Protein AF-A0A7X5TJE7-F1 (afdb_monomer_lite)

InterPro domains:
  IPR002513 Tn3 transposase DDE domain [PF01526] (1-49)

Organism: NCBI:txid471575

Foldseek 3Di:
DVVVVQVVQVVVVVVVVVVCVVVVQDDDVVCVVVSRCPPPVPDDPDDDDDDDPPDDADVPGDDDDDDDDNVVRVVVD

Sequence (77 aa):
LTAAITLWNTVYIERAIESLKRKGVQINEQLLSHLSPLGWEHINLSGDYIWRNNLKLGAGKYRPLRSVDINLYKKQA

Structure (mmCIF, N/CA/C/O backbone):
data_AF-A0A7X5TJE7-F1
#
_entry.id   AF-A0A7X5TJE7-F1
#
loop_
_atom_site.group_PDB
_atom_site.id
_atom_site.type_symbol
_atom_site.label_atom_id
_atom_site.label_alt_id
_atom_site.label_comp_id
_atom_site.label_asym_id
_atom_site.label_entity_id
_atom_site.label_seq_id
_atom_site.pdbx_PDB_ins_code
_atom_site.Cartn_x
_atom_site.Cartn_y
_atom_site.Cartn_z
_atom_site.occupancy
_atom_site.B_iso_or_equiv
_atom_site.auth_seq_id
_atom_site.auth_comp_id
_atom_site.auth_asym_id
_atom_site.auth_atom_id
_atom_site.pdbx_PDB_model_num
ATOM 1 N N . LEU A 1 1 ? 17.165 1.823 -5.987 1.00 71.19 1 LEU A N 1
ATOM 2 C CA . LEU A 1 1 ? 16.223 0.692 -5.817 1.00 71.19 1 LEU A CA 1
ATOM 3 C C . LEU A 1 1 ? 15.369 0.863 -4.562 1.00 71.19 1 LEU A C 1
ATOM 5 O O . LEU A 1 1 ? 14.170 1.056 -4.704 1.00 71.19 1 LEU A O 1
ATOM 9 N N . THR A 1 2 ? 15.972 0.913 -3.372 1.00 72.88 2 THR A N 1
ATOM 10 C CA . THR A 1 2 ? 15.267 1.082 -2.086 1.00 72.88 2 THR A CA 1
ATOM 11 C C . TH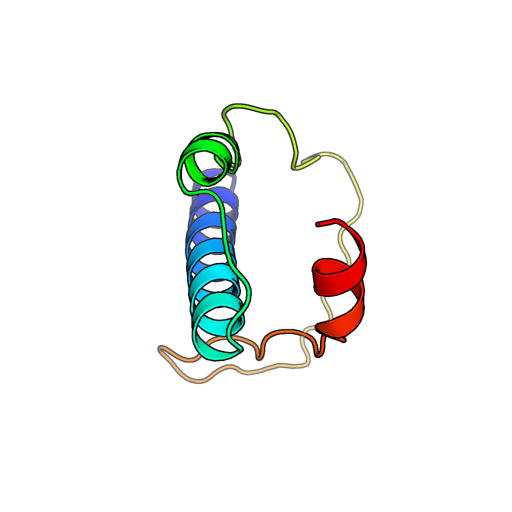R A 1 2 ? 14.325 2.286 -2.065 1.00 72.88 2 THR A C 1
ATOM 13 O O . THR A 1 2 ? 13.146 2.108 -1.815 1.00 72.88 2 THR A O 1
ATOM 16 N N . ALA A 1 3 ? 14.784 3.481 -2.460 1.00 77.62 3 ALA A N 1
ATOM 17 C CA . ALA A 1 3 ? 13.933 4.680 -2.495 1.00 77.62 3 ALA A CA 1
ATOM 18 C C . ALA A 1 3 ? 12.698 4.537 -3.406 1.00 77.62 3 ALA A C 1
ATOM 20 O O . ALA A 1 3 ? 11.615 5.002 -3.062 1.00 77.62 3 ALA A O 1
ATOM 21 N N . ALA A 1 4 ? 12.840 3.856 -4.548 1.00 79.56 4 ALA A N 1
ATOM 22 C CA . ALA A 1 4 ? 11.716 3.593 -5.441 1.00 79.56 4 ALA A CA 1
ATOM 23 C C . ALA A 1 4 ? 10.732 2.596 -4.807 1.00 79.56 4 ALA A C 1
ATOM 25 O O . ALA A 1 4 ? 9.532 2.838 -4.822 1.00 79.56 4 ALA A O 1
ATOM 26 N N . ILE A 1 5 ? 11.223 1.517 -4.191 1.00 79.75 5 ILE A N 1
ATOM 27 C CA . ILE A 1 5 ? 10.379 0.547 -3.475 1.00 79.75 5 ILE A CA 1
ATOM 28 C C . ILE A 1 5 ? 9.629 1.236 -2.330 1.00 79.75 5 ILE A C 1
ATOM 30 O O . ILE A 1 5 ? 8.413 1.084 -2.226 1.00 79.75 5 ILE A O 1
ATOM 34 N N . THR A 1 6 ? 10.324 2.030 -1.516 1.00 80.38 6 THR A N 1
ATOM 35 C CA . THR A 1 6 ? 9.742 2.816 -0.422 1.00 80.38 6 THR A CA 1
ATOM 36 C C . THR A 1 6 ? 8.633 3.726 -0.940 1.00 80.38 6 THR A C 1
ATOM 38 O O . THR A 1 6 ? 7.510 3.644 -0.452 1.00 80.38 6 THR A O 1
ATOM 41 N N . LEU A 1 7 ? 8.908 4.531 -1.972 1.00 83.50 7 LEU A N 1
ATOM 42 C CA . LEU A 1 7 ? 7.933 5.464 -2.539 1.00 83.50 7 LEU A CA 1
ATOM 43 C C . LEU A 1 7 ? 6.679 4.743 -3.047 1.00 83.50 7 LEU A C 1
ATOM 45 O O . LEU A 1 7 ? 5.560 5.143 -2.732 1.00 83.50 7 LEU A O 1
ATOM 49 N N . TRP A 1 8 ? 6.858 3.668 -3.817 1.00 82.62 8 TRP A N 1
ATOM 50 C CA . TRP A 1 8 ? 5.731 2.906 -4.350 1.00 82.62 8 TRP A CA 1
ATOM 51 C C . TRP A 1 8 ? 4.909 2.248 -3.234 1.00 82.62 8 TRP A C 1
ATOM 53 O O . TRP A 1 8 ? 3.684 2.252 -3.320 1.00 82.62 8 TRP A O 1
ATOM 63 N N . ASN A 1 9 ? 5.531 1.740 -2.166 1.00 83.50 9 ASN A N 1
ATOM 64 C CA . ASN A 1 9 ? 4.790 1.195 -1.024 1.00 83.50 9 ASN A CA 1
ATOM 65 C C . ASN A 1 9 ? 3.985 2.276 -0.303 1.00 83.50 9 ASN A C 1
ATOM 67 O O . ASN A 1 9 ? 2.789 2.083 -0.094 1.00 83.50 9 ASN A O 1
ATOM 71 N N . THR A 1 10 ? 4.592 3.428 -0.008 1.00 85.50 10 THR A N 1
ATOM 72 C CA . THR A 1 10 ? 3.898 4.547 0.645 1.00 85.50 10 THR A CA 1
ATOM 73 C C . THR A 1 10 ? 2.661 4.974 -0.148 1.00 85.50 10 THR A C 1
ATOM 75 O O . 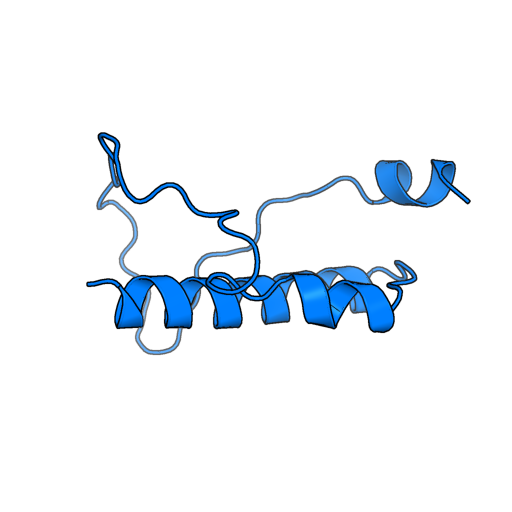THR A 1 10 ? 1.561 5.017 0.400 1.00 85.50 10 THR A O 1
ATOM 78 N N . VAL A 1 11 ? 2.808 5.180 -1.461 1.00 88.62 11 VAL A N 1
ATOM 79 C CA . VAL A 1 11 ? 1.705 5.600 -2.343 1.00 88.62 11 VAL A CA 1
ATOM 80 C C . VAL A 1 11 ? 0.577 4.562 -2.401 1.00 88.62 11 VAL A C 1
ATOM 82 O O . VAL A 1 11 ? -0.601 4.917 -2.434 1.00 88.62 11 VAL A O 1
ATOM 85 N N . TYR A 1 12 ? 0.891 3.263 -2.439 1.00 88.44 12 TYR A N 1
ATOM 86 C CA . TYR A 1 12 ? -0.153 2.232 -2.506 1.00 88.44 12 TYR A CA 1
ATOM 87 C C . TYR A 1 12 ? -0.826 1.964 -1.160 1.00 88.44 12 TYR A C 1
ATOM 89 O O . TYR A 1 12 ? -2.021 1.661 -1.153 1.00 88.44 12 TYR A O 1
ATOM 97 N N . ILE A 1 13 ? -0.101 2.095 -0.046 1.00 88.00 13 ILE A N 1
ATOM 98 C CA . ILE A 1 13 ? -0.668 2.005 1.304 1.00 88.00 13 ILE A CA 1
ATOM 99 C C . ILE A 1 13 ? -1.680 3.134 1.517 1.00 88.00 13 ILE A C 1
ATOM 101 O O . ILE A 1 13 ? -2.813 2.858 1.911 1.00 88.00 13 ILE A O 1
ATOM 105 N N . GLU A 1 14 ? -1.328 4.371 1.162 1.00 88.56 14 GLU A N 1
ATOM 106 C CA . GLU A 1 14 ? -2.237 5.523 1.228 1.00 88.56 14 GLU A CA 1
ATOM 107 C C . GLU A 1 14 ? -3.530 5.270 0.436 1.00 88.56 14 GLU A C 1
ATOM 109 O O . GLU A 1 14 ? -4.635 5.332 0.979 1.00 88.56 14 GLU A O 1
ATOM 114 N N . ARG A 1 15 ? -3.407 4.837 -0.824 1.00 90.94 15 ARG A N 1
ATOM 115 C CA . ARG A 1 15 ? -4.566 4.504 -1.672 1.00 90.94 15 ARG A CA 1
ATOM 116 C C . ARG A 1 15 ? -5.422 3.373 -1.098 1.00 90.94 15 ARG A C 1
ATOM 118 O O . ARG A 1 15 ? -6.645 3.371 -1.271 1.00 90.94 15 ARG A O 1
ATOM 125 N N . ALA A 1 16 ? -4.800 2.378 -0.466 1.00 89.62 16 ALA A N 1
ATOM 126 C CA . ALA A 1 16 ? -5.514 1.281 0.178 1.00 89.62 16 ALA A CA 1
ATOM 127 C C . ALA A 1 16 ? -6.314 1.779 1.390 1.00 89.62 16 ALA A C 1
ATOM 129 O O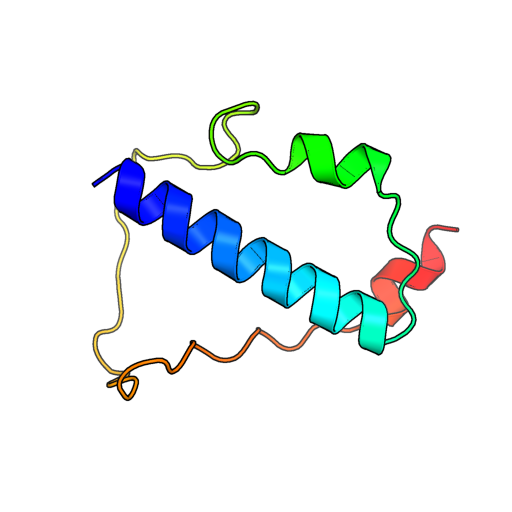 . ALA A 1 16 ? -7.496 1.446 1.503 1.00 89.62 16 ALA A O 1
ATOM 130 N N . ILE A 1 17 ? -5.714 2.629 2.226 1.00 89.31 17 ILE A N 1
ATOM 131 C CA . ILE A 1 17 ? -6.371 3.273 3.373 1.00 89.31 17 ILE A CA 1
ATOM 132 C C . ILE A 1 17 ? -7.575 4.092 2.902 1.00 89.31 17 ILE A C 1
ATOM 134 O O . ILE A 1 17 ? -8.676 3.896 3.409 1.00 89.31 17 ILE A O 1
ATOM 138 N N . GLU A 1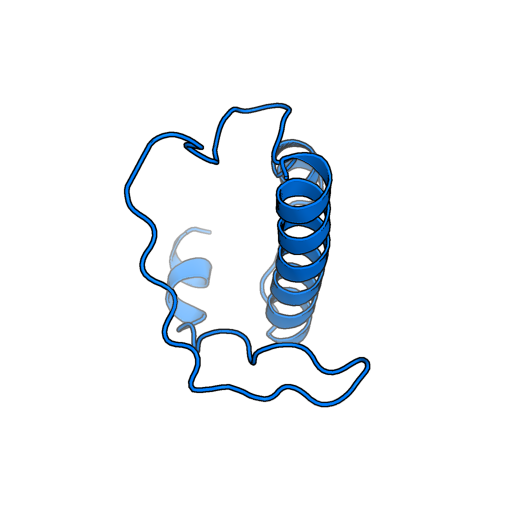 18 ? -7.416 4.947 1.890 1.00 90.00 18 GLU A N 1
ATOM 139 C CA . GLU A 1 18 ? -8.523 5.739 1.334 1.00 90.00 18 GLU A CA 1
ATOM 140 C C . GLU A 1 18 ? -9.658 4.869 0.777 1.00 90.00 18 GLU A C 1
ATOM 142 O O . GLU A 1 18 ? -10.841 5.180 0.932 1.00 90.00 18 GLU A O 1
ATOM 147 N N . SER A 1 19 ? -9.318 3.767 0.104 1.00 89.62 19 SER A N 1
ATOM 148 C CA . SER A 1 19 ? -10.299 2.801 -0.402 1.00 89.62 19 SER A CA 1
ATOM 149 C C . SER A 1 19 ? -11.087 2.147 0.736 1.00 89.62 19 SER A C 1
ATOM 151 O O . SER A 1 19 ? -12.307 2.020 0.643 1.00 89.62 19 SER A O 1
ATOM 153 N N . LEU A 1 20 ? -10.416 1.778 1.830 1.00 89.06 20 LEU A N 1
ATOM 154 C CA . LEU A 1 20 ? -11.046 1.195 3.016 1.00 89.06 20 LEU A CA 1
ATOM 155 C C . LEU A 1 20 ? -11.902 2.220 3.778 1.00 89.06 20 LEU A C 1
ATOM 157 O O . LEU A 1 20 ? -13.045 1.905 4.116 1.00 89.06 20 LEU A O 1
ATOM 161 N N . LYS A 1 21 ? -11.414 3.459 3.952 1.00 87.88 21 LYS A N 1
ATOM 162 C CA . LYS A 1 21 ? -12.181 4.574 4.539 1.00 87.88 21 LYS A CA 1
ATOM 163 C C . LYS A 1 21 ? -13.475 4.819 3.751 1.00 87.88 21 LYS A C 1
ATOM 165 O O . LYS A 1 21 ? -14.551 4.859 4.341 1.00 87.88 21 LYS A O 1
ATOM 170 N N . ARG A 1 22 ? -13.411 4.869 2.411 1.00 88.25 22 ARG A N 1
ATOM 171 C CA . ARG A 1 22 ? -14.602 5.010 1.542 1.00 88.25 22 ARG A CA 1
ATOM 172 C C . ARG A 1 22 ? -15.593 3.851 1.656 1.00 88.25 22 ARG A C 1
ATOM 174 O O . ARG A 1 22 ? -16.782 4.048 1.432 1.00 88.25 22 ARG A O 1
ATOM 181 N N . LYS A 1 23 ? -15.122 2.653 2.004 1.00 87.56 23 LYS A N 1
ATOM 182 C CA . LYS A 1 23 ? -15.966 1.475 2.259 1.00 87.56 23 LYS A CA 1
ATOM 183 C C . LYS A 1 23 ? -16.530 1.427 3.689 1.00 87.56 23 LYS A C 1
ATOM 185 O O . LYS A 1 23 ? -17.198 0.454 4.037 1.00 87.56 23 LYS A O 1
ATOM 190 N N . GLY A 1 24 ? -16.276 2.449 4.510 1.00 85.75 24 GLY A N 1
ATOM 191 C CA . GLY A 1 24 ? -16.781 2.553 5.879 1.00 85.75 24 GLY A CA 1
ATOM 192 C C . GLY A 1 24 ? -16.015 1.707 6.899 1.00 85.75 24 GLY A C 1
ATOM 193 O O . GLY A 1 24 ? -16.559 1.396 7.957 1.00 85.75 24 GLY A O 1
ATOM 194 N N . VAL A 1 25 ? -14.779 1.300 6.593 1.00 86.81 25 VAL A N 1
ATOM 195 C CA . VAL A 1 25 ? -13.904 0.641 7.572 1.00 86.81 25 VAL A CA 1
ATOM 196 C C . VAL A 1 25 ? -13.318 1.709 8.494 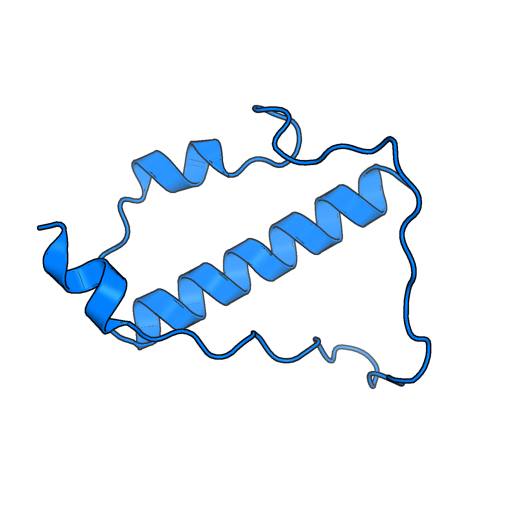1.00 86.81 25 VAL A C 1
ATOM 198 O O . VAL A 1 25 ? -12.686 2.654 8.022 1.00 86.81 25 VAL A O 1
ATOM 201 N N . GLN A 1 26 ? -13.525 1.553 9.802 1.00 84.31 26 GLN A N 1
ATOM 202 C CA . GLN A 1 26 ? -12.887 2.394 10.813 1.00 84.31 26 GLN A CA 1
ATOM 203 C C . GLN A 1 26 ? -11.410 2.010 10.910 1.00 84.31 26 GLN A C 1
ATOM 205 O O . GLN A 1 26 ? -11.080 0.849 11.143 1.00 84.31 26 GLN A O 1
ATOM 210 N N . ILE A 1 27 ? -10.521 2.975 10.695 1.00 84.44 27 ILE A N 1
ATOM 211 C CA . ILE A 1 27 ? -9.072 2.761 10.726 1.00 84.44 27 ILE A CA 1
ATOM 212 C C . ILE A 1 27 ? -8.506 3.585 11.873 1.00 84.44 27 ILE A C 1
ATOM 214 O O . ILE A 1 27 ? -8.708 4.796 11.915 1.00 84.44 27 ILE A O 1
ATOM 218 N N . ASN A 1 28 ? -7.778 2.936 12.782 1.00 84.44 28 ASN A N 1
ATOM 219 C CA . ASN A 1 28 ? -7.064 3.634 13.844 1.00 84.44 28 ASN A CA 1
ATOM 220 C C . ASN A 1 28 ? -5.856 4.378 13.253 1.00 84.44 28 ASN A C 1
ATOM 222 O O . ASN A 1 28 ? -4.905 3.757 12.776 1.00 84.44 28 ASN A O 1
ATOM 226 N N . GLU A 1 29 ? -5.883 5.707 13.311 1.00 81.44 29 GLU A N 1
ATOM 227 C CA . GLU A 1 29 ? -4.822 6.557 12.765 1.00 81.44 29 GLU A CA 1
ATOM 228 C C . GLU A 1 29 ? -3.483 6.389 13.493 1.00 81.44 29 GLU A C 1
ATOM 230 O O . GLU A 1 29 ? -2.430 6.541 12.876 1.00 81.44 29 GLU A O 1
ATOM 235 N N . GLN A 1 30 ? -3.491 5.964 14.761 1.00 80.44 30 GLN A N 1
ATOM 236 C CA . GLN A 1 30 ? -2.263 5.671 15.508 1.00 80.44 30 GLN A CA 1
ATOM 237 C C . GLN A 1 30 ? -1.490 4.500 14.883 1.00 80.44 30 GLN A C 1
ATOM 239 O O . GLN A 1 30 ? -0.261 4.527 14.841 1.00 80.44 30 GLN A O 1
ATOM 244 N N . LEU A 1 31 ? -2.196 3.510 14.321 1.00 78.44 31 LEU A N 1
ATOM 245 C CA . LEU A 1 31 ? -1.574 2.365 13.646 1.00 78.44 31 LEU A CA 1
ATOM 246 C C . LEU A 1 31 ? -0.973 2.744 12.289 1.00 78.44 31 LEU A C 1
ATOM 248 O O . LEU A 1 31 ? -0.076 2.054 11.810 1.00 78.44 31 LEU A O 1
ATOM 252 N N . LEU A 1 32 ? -1.414 3.850 11.678 1.00 79.81 32 LEU A N 1
ATOM 253 C CA . LEU A 1 32 ? -0.865 4.306 10.400 1.00 79.81 32 LEU A CA 1
ATOM 254 C C . LEU A 1 32 ? 0.600 4.729 10.528 1.00 79.81 32 LEU A C 1
ATOM 256 O O . LEU A 1 32 ? 1.371 4.542 9.589 1.00 79.81 32 LEU A O 1
ATOM 260 N N . SER A 1 33 ? 1.008 5.222 11.703 1.00 76.06 33 SER A N 1
ATOM 261 C CA . SER A 1 33 ? 2.406 5.573 11.983 1.00 76.06 33 SER A CA 1
ATOM 262 C C . SER A 1 33 ? 3.354 4.365 11.913 1.00 76.06 33 SER A C 1
ATOM 264 O O . SER A 1 33 ? 4.541 4.518 11.624 1.00 76.06 33 SER A O 1
ATOM 266 N N . HIS A 1 34 ? 2.823 3.152 12.098 1.00 73.88 34 HIS A N 1
ATOM 267 C CA . HIS A 1 34 ? 3.582 1.903 12.035 1.00 73.88 34 HIS A CA 1
ATOM 268 C C . HIS A 1 34 ? 3.650 1.304 10.623 1.00 73.88 34 HIS A C 1
ATOM 270 O O . HIS A 1 34 ? 4.345 0.319 10.406 1.00 73.88 34 HIS A O 1
ATOM 276 N N . LEU A 1 35 ? 2.988 1.907 9.631 1.00 72.25 35 LEU A N 1
ATOM 277 C CA . LEU A 1 35 ? 3.027 1.436 8.240 1.00 72.25 35 LEU A CA 1
ATOM 278 C C . LEU A 1 35 ? 4.278 1.897 7.479 1.00 72.25 35 LEU A C 1
ATOM 280 O O . LEU A 1 35 ? 4.387 1.657 6.276 1.00 72.25 35 LEU A O 1
ATOM 284 N N . SER A 1 36 ? 5.221 2.567 8.154 1.00 69.00 36 SER A N 1
ATOM 285 C CA . SER A 1 36 ? 6.469 3.001 7.532 1.00 69.00 36 SER A CA 1
ATOM 286 C C . SER A 1 36 ? 7.251 1.789 7.008 1.00 69.00 36 SER A C 1
ATOM 288 O O . SER A 1 36 ? 7.660 0.938 7.802 1.00 69.00 36 SER A O 1
ATOM 290 N N . PRO A 1 37 ? 7.533 1.721 5.695 1.00 61.62 37 PRO A N 1
ATOM 291 C CA . PRO A 1 37 ? 8.209 0.575 5.086 1.00 61.62 37 PRO A CA 1
ATOM 292 C C . PRO A 1 37 ? 9.645 0.360 5.591 1.00 61.62 37 PRO A C 1
ATOM 294 O O . PRO A 1 37 ? 10.189 -0.722 5.400 1.00 61.62 37 PRO A O 1
ATOM 297 N N . LEU A 1 38 ? 10.257 1.369 6.223 1.00 60.94 38 LEU A N 1
ATOM 298 C CA . LEU A 1 38 ? 11.622 1.301 6.761 1.00 60.94 38 LEU A CA 1
ATOM 299 C C . LEU A 1 38 ? 11.677 1.249 8.294 1.00 60.94 38 LEU A C 1
ATOM 301 O O . LEU A 1 38 ? 12.687 0.826 8.838 1.00 60.94 38 LEU A O 1
ATOM 305 N N . GLY A 1 39 ? 10.622 1.682 8.991 1.00 59.00 39 GLY A N 1
ATOM 306 C CA . GLY A 1 39 ? 10.632 1.769 10.457 1.00 59.00 39 GLY A CA 1
ATOM 307 C C . GLY A 1 39 ? 10.440 0.428 11.171 1.00 59.00 39 GLY A C 1
ATOM 308 O O . GLY A 1 39 ? 10.775 0.326 12.344 1.00 59.00 39 GLY A O 1
ATOM 309 N N . TRP A 1 40 ? 9.900 -0.577 10.471 1.00 59.97 40 TRP A N 1
ATOM 310 C CA . TRP A 1 40 ? 9.432 -1.836 11.069 1.00 59.97 40 TRP A CA 1
ATOM 311 C C . TRP A 1 40 ? 9.773 -3.101 10.247 1.00 59.97 40 TRP A C 1
ATOM 313 O O . TRP A 1 40 ? 9.211 -4.163 10.491 1.00 59.97 40 TRP A O 1
ATOM 323 N N . GLU A 1 41 ? 10.666 -3.002 9.251 1.00 63.28 41 GLU A N 1
ATOM 324 C CA . GLU A 1 41 ? 11.163 -4.131 8.425 1.00 63.28 41 GLU A CA 1
ATOM 325 C C . GLU A 1 41 ? 10.091 -5.046 7.782 1.00 63.28 41 GLU A C 1
ATOM 327 O O . GLU A 1 41 ? 10.339 -6.207 7.466 1.00 63.28 41 GLU A O 1
ATOM 332 N N . HIS A 1 42 ? 8.889 -4.539 7.499 1.00 64.31 42 HIS A N 1
ATOM 333 C CA . HIS A 1 42 ? 7.820 -5.347 6.885 1.00 64.31 42 HIS A CA 1
ATOM 334 C C . HIS A 1 42 ? 8.067 -5.735 5.414 1.00 64.31 42 HIS A C 1
ATOM 336 O O . HIS A 1 42 ? 7.279 -6.484 4.834 1.00 64.31 42 HIS A O 1
ATOM 342 N N . ILE A 1 43 ? 9.131 -5.222 4.790 1.00 65.00 43 ILE A N 1
ATOM 343 C CA . ILE A 1 43 ? 9.506 -5.533 3.409 1.00 65.00 43 ILE A CA 1
ATOM 344 C C . ILE A 1 43 ? 10.845 -6.257 3.431 1.00 65.00 43 ILE A C 1
ATOM 346 O O . ILE A 1 43 ? 11.894 -5.643 3.614 1.00 65.00 43 ILE A O 1
ATOM 350 N N . ASN A 1 44 ? 10.809 -7.563 3.182 1.00 65.56 44 ASN A N 1
ATOM 351 C CA . ASN A 1 44 ? 12.024 -8.298 2.871 1.00 65.56 44 ASN A CA 1
ATOM 352 C C . ASN A 1 44 ? 12.535 -7.824 1.499 1.00 65.56 44 ASN A C 1
ATOM 354 O O . ASN A 1 44 ? 11.767 -7.773 0.541 1.00 65.56 44 ASN A O 1
ATOM 358 N N . LEU A 1 45 ? 13.800 -7.416 1.415 1.00 68.12 45 LEU A N 1
ATOM 359 C CA . LEU A 1 45 ? 14.451 -7.031 0.155 1.00 68.12 45 LEU A CA 1
ATOM 360 C C . LEU A 1 45 ? 15.221 -8.202 -0.477 1.00 68.12 45 LEU A C 1
ATOM 362 O O . LEU A 1 45 ? 15.678 -8.090 -1.614 1.00 68.12 45 LEU A O 1
ATOM 366 N N . SER A 1 46 ? 15.344 -9.315 0.246 1.00 64.81 46 SER A N 1
ATOM 367 C CA . SER A 1 46 ? 16.063 -10.518 -0.155 1.00 64.81 46 SER A CA 1
ATOM 368 C C . SER A 1 46 ? 15.071 -11.584 -0.619 1.00 64.81 46 SER A C 1
ATOM 370 O O . SER A 1 46 ? 14.329 -12.155 0.179 1.00 64.81 46 SER A O 1
ATOM 372 N N . GLY A 1 47 ? 15.054 -11.856 -1.922 1.00 75.00 47 GLY A N 1
ATOM 373 C CA . GLY A 1 47 ? 14.212 -12.883 -2.530 1.00 75.00 47 GLY A CA 1
ATOM 374 C C . GLY A 1 47 ? 14.071 -12.694 -4.038 1.00 75.00 47 GLY A C 1
ATOM 375 O O . GLY A 1 47 ? 14.320 -11.608 -4.564 1.00 75.00 47 GLY A O 1
ATOM 376 N N . ASP A 1 48 ? 13.649 -13.747 -4.733 1.00 75.50 48 ASP A N 1
ATOM 377 C CA . ASP A 1 48 ? 13.369 -13.683 -6.166 1.00 75.50 48 ASP A CA 1
ATOM 378 C C . ASP A 1 48 ? 11.957 -13.142 -6.413 1.00 75.50 48 ASP A C 1
ATOM 380 O O . ASP A 1 48 ? 10.946 -13.799 -6.150 1.00 75.50 48 ASP A O 1
ATOM 384 N N . TYR A 1 49 ? 11.881 -11.923 -6.947 1.00 71.94 49 TYR A N 1
ATOM 385 C CA . TYR A 1 49 ? 10.618 -11.268 -7.283 1.00 71.94 49 TYR A CA 1
ATOM 386 C C . TYR A 1 49 ? 10.338 -11.370 -8.782 1.00 71.94 49 TYR A C 1
ATOM 388 O O . TYR A 1 49 ? 10.975 -10.704 -9.600 1.00 71.94 49 TYR A O 1
ATOM 396 N N . ILE A 1 50 ? 9.334 -12.170 -9.148 1.00 76.00 50 ILE A N 1
ATOM 397 C CA . ILE A 1 50 ? 8.896 -12.322 -10.540 1.00 76.00 50 ILE A CA 1
ATOM 398 C C . ILE A 1 50 ? 7.798 -11.301 -10.851 1.00 76.00 50 ILE A C 1
ATOM 400 O O . ILE A 1 50 ? 6.681 -11.371 -10.333 1.00 76.00 50 ILE A O 1
ATOM 404 N N . TRP A 1 51 ? 8.091 -10.380 -11.767 1.00 70.19 51 TRP A N 1
ATO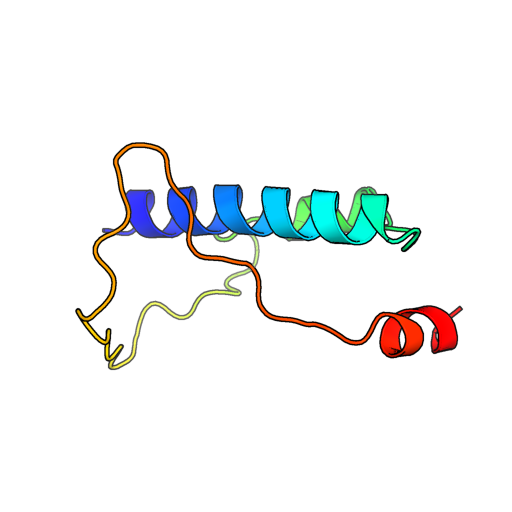M 405 C CA . TRP A 1 51 ? 7.140 -9.379 -12.245 1.00 70.19 51 TRP A CA 1
ATOM 406 C C . TRP A 1 51 ? 6.607 -9.783 -13.620 1.00 70.19 51 TRP A C 1
ATOM 408 O O . TRP A 1 51 ? 7.351 -9.854 -14.595 1.00 70.19 51 TRP A O 1
ATOM 418 N N . ARG A 1 52 ? 5.295 -10.015 -13.732 1.00 70.62 52 ARG A N 1
ATOM 419 C CA . ARG A 1 52 ? 4.650 -10.199 -15.042 1.00 70.62 52 ARG A CA 1
ATOM 420 C C . ARG A 1 52 ? 4.597 -8.843 -15.757 1.00 70.62 52 ARG A C 1
ATOM 422 O O . ARG A 1 52 ? 3.901 -7.933 -15.297 1.00 70.62 52 ARG A O 1
ATOM 429 N N . ASN A 1 53 ? 5.311 -8.698 -16.874 1.00 63.16 53 ASN A N 1
ATOM 430 C CA . ASN A 1 53 ? 5.473 -7.428 -17.599 1.00 63.16 53 ASN A CA 1
ATOM 431 C C . ASN A 1 53 ? 4.251 -7.023 -18.459 1.00 63.16 53 ASN A C 1
ATOM 433 O O . ASN A 1 53 ? 4.344 -6.230 -19.390 1.00 63.16 53 ASN A O 1
ATOM 437 N N . ASN A 1 54 ? 3.079 -7.581 -18.163 1.00 61.81 54 ASN A N 1
ATOM 438 C CA . ASN A 1 54 ? 1.928 -7.582 -19.067 1.00 61.81 54 ASN A CA 1
ATOM 439 C C . ASN A 1 54 ? 1.072 -6.309 -18.941 1.00 61.81 54 ASN A C 1
ATOM 441 O O . ASN A 1 54 ? 0.066 -6.174 -19.632 1.00 61.81 54 ASN A O 1
ATOM 445 N N . LEU A 1 55 ? 1.418 -5.396 -18.027 1.00 65.69 55 LEU A N 1
ATOM 446 C CA . LEU A 1 55 ? 0.594 -4.236 -17.699 1.00 65.69 55 LEU A CA 1
ATOM 447 C C . LEU A 1 55 ? 1.303 -2.941 -18.112 1.00 65.69 55 LEU A C 1
ATOM 449 O O . LEU A 1 55 ? 2.123 -2.409 -17.365 1.00 65.69 55 LEU A O 1
ATOM 453 N N . LYS A 1 56 ? 0.958 -2.413 -19.291 1.00 66.50 56 LYS A N 1
ATOM 454 C CA . LYS A 1 56 ? 1.286 -1.032 -19.664 1.00 66.50 56 LYS A CA 1
ATOM 455 C C . LYS A 1 56 ? 0.302 -0.100 -18.959 1.00 66.50 56 LYS A C 1
ATOM 457 O O . LYS A 1 56 ? -0.829 0.077 -19.404 1.00 66.50 56 LYS A O 1
ATOM 462 N N . LEU A 1 57 ? 0.710 0.453 -17.822 1.00 70.50 57 LEU A N 1
ATOM 463 C CA . LEU A 1 57 ? -0.034 1.532 -17.177 1.00 70.50 57 LEU A CA 1
ATOM 464 C C . LEU A 1 57 ? 0.207 2.821 -17.968 1.00 70.50 57 LEU A C 1
ATOM 466 O O . LEU A 1 57 ? 1.343 3.120 -18.328 1.00 70.50 57 LEU A O 1
ATOM 470 N N . GLY A 1 58 ? -0.852 3.581 -18.248 1.00 71.38 58 GLY A N 1
ATOM 471 C CA . GLY A 1 58 ? -0.697 4.940 -18.775 1.00 71.38 58 GLY A CA 1
ATOM 472 C C . GLY A 1 58 ? 0.023 5.841 -17.767 1.00 71.38 58 GLY A C 1
ATOM 473 O O . GLY A 1 58 ? 0.017 5.556 -16.568 1.00 71.38 58 GLY A O 1
ATOM 474 N N . ALA A 1 59 ? 0.622 6.938 -18.236 1.00 70.62 59 ALA A N 1
ATOM 475 C CA . ALA A 1 59 ? 1.254 7.922 -17.357 1.00 70.62 59 ALA A CA 1
ATOM 476 C C . ALA A 1 59 ? 0.273 8.390 -16.265 1.00 70.62 59 ALA A C 1
ATOM 478 O O . ALA A 1 59 ? -0.899 8.649 -16.540 1.00 70.62 59 ALA A O 1
ATOM 479 N N . GLY A 1 60 ? 0.738 8.424 -15.014 1.00 73.31 60 GLY A N 1
ATOM 480 C CA . GLY A 1 60 ? -0.087 8.782 -13.856 1.00 73.31 60 GLY A CA 1
ATOM 481 C C . GLY A 1 60 ? -1.151 7.747 -13.462 1.00 73.31 60 GLY A C 1
ATOM 482 O O . GLY A 1 60 ? -1.926 8.001 -12.542 1.00 73.31 60 GLY A O 1
ATOM 483 N N . LYS A 1 61 ? -1.218 6.579 -14.120 1.00 82.69 61 LYS A N 1
ATOM 484 C CA . LYS A 1 61 ? -2.153 5.511 -13.742 1.00 82.69 61 LYS A CA 1
ATOM 485 C C . LYS A 1 61 ? -1.514 4.530 -12.768 1.00 82.69 61 LYS A C 1
ATOM 487 O O . LYS A 1 61 ? -0.380 4.089 -12.932 1.00 82.69 61 LYS A O 1
ATOM 492 N N . TYR A 1 62 ? -2.304 4.132 -11.781 1.00 84.19 62 TYR A N 1
ATOM 493 C CA . TYR A 1 62 ? -1.936 3.135 -10.784 1.00 84.19 62 TYR A CA 1
ATOM 494 C C . TYR A 1 62 ? -2.520 1.772 -11.155 1.00 84.19 62 TYR A C 1
ATOM 496 O O . TYR A 1 62 ? -3.559 1.684 -11.815 1.00 84.19 62 TYR A O 1
ATOM 504 N N . ARG A 1 63 ? -1.889 0.694 -10.684 1.00 85.00 63 ARG A N 1
ATOM 505 C CA . ARG A 1 63 ? -2.495 -0.637 -10.697 1.00 85.00 63 ARG A CA 1
ATOM 506 C C . ARG A 1 63 ? -3.763 -0.612 -9.837 1.00 85.00 63 ARG A C 1
ATOM 508 O O . ARG A 1 63 ? -3.773 0.041 -8.788 1.00 85.00 63 ARG A O 1
ATOM 515 N N . PRO A 1 64 ? -4.826 -1.313 -10.259 1.00 86.69 64 PRO A N 1
ATOM 516 C CA . PRO A 1 64 ? -6.014 -1.449 -9.434 1.00 86.69 64 PRO A CA 1
ATOM 517 C C . PRO A 1 64 ? -5.657 -2.141 -8.114 1.00 86.69 64 PRO A C 1
ATOM 519 O O . PRO A 1 64 ? -4.825 -3.050 -8.078 1.00 86.69 64 PRO A O 1
ATOM 522 N N . LEU A 1 65 ? -6.295 -1.699 -7.029 1.00 87.69 65 LEU A N 1
ATOM 523 C CA . LEU A 1 65 ? -6.216 -2.392 -5.747 1.00 87.69 65 LEU A CA 1
ATOM 524 C C . LEU A 1 65 ? -6.881 -3.765 -5.879 1.00 87.69 65 LEU A C 1
ATOM 526 O O . LEU A 1 65 ? -7.850 -3.926 -6.624 1.00 87.69 65 LEU A O 1
ATOM 530 N N . ARG A 1 66 ? -6.373 -4.755 -5.144 1.00 85.75 66 ARG A N 1
ATOM 531 C CA . ARG A 1 66 ? -7.013 -6.074 -5.082 1.00 85.75 66 ARG A CA 1
ATOM 532 C C . ARG A 1 66 ? -8.385 -5.946 -4.418 1.00 85.75 66 ARG A C 1
ATOM 534 O O . ARG A 1 66 ? -8.569 -5.122 -3.521 1.00 85.75 66 ARG A O 1
ATOM 541 N N . SER A 1 67 ? -9.340 -6.760 -4.862 1.00 83.69 67 SER A N 1
ATOM 542 C CA . SER A 1 67 ? -10.621 -6.869 -4.166 1.00 83.69 67 SER A CA 1
ATOM 543 C C . SER A 1 67 ? -10.394 -7.500 -2.795 1.00 83.69 67 SER A C 1
ATOM 545 O O . SER A 1 67 ? -9.610 -8.439 -2.668 1.00 83.69 67 SER A O 1
ATOM 547 N N . VAL A 1 68 ? -11.063 -6.961 -1.782 1.00 83.12 68 VAL A N 1
ATOM 548 C CA . VAL A 1 68 ? -10.998 -7.438 -0.400 1.00 83.12 68 VAL A CA 1
ATOM 549 C C . VAL A 1 68 ? -12.415 -7.434 0.157 1.00 83.12 68 VAL A C 1
ATOM 551 O O . VAL A 1 68 ? -13.133 -6.439 -0.011 1.00 83.12 68 VAL A O 1
ATOM 554 N N . ASP A 1 69 ? -12.804 -8.535 0.801 1.00 85.75 69 ASP A N 1
ATOM 555 C CA . ASP A 1 69 ? -14.049 -8.619 1.561 1.00 85.75 69 ASP A CA 1
ATOM 556 C C . ASP A 1 69 ? -13.919 -7.799 2.851 1.00 85.75 69 ASP A C 1
ATOM 558 O O . ASP A 1 69 ? -13.075 -8.071 3.703 1.00 85.75 69 ASP A O 1
ATOM 562 N N . ILE A 1 70 ? -14.741 -6.757 2.978 1.00 82.44 70 ILE A N 1
ATOM 563 C CA . ILE A 1 70 ? -14.674 -5.833 4.118 1.00 82.44 70 ILE A CA 1
ATOM 564 C C . ILE A 1 70 ? -15.315 -6.394 5.391 1.00 82.44 70 ILE A C 1
ATOM 566 O O . ILE A 1 70 ? -15.107 -5.832 6.465 1.00 82.44 70 ILE A O 1
ATOM 570 N N . ASN A 1 71 ? -16.097 -7.475 5.299 1.00 82.69 71 ASN A N 1
ATOM 571 C CA . ASN A 1 71 ? -16.762 -8.063 6.462 1.00 82.69 71 ASN A CA 1
ATOM 572 C C . ASN A 1 71 ? -15.757 -8.761 7.384 1.00 82.69 71 ASN A C 1
ATOM 574 O O . ASN A 1 71 ? -15.983 -8.814 8.594 1.00 82.69 71 ASN A O 1
ATOM 578 N N . LEU A 1 72 ? -14.617 -9.198 6.838 1.00 78.19 72 LEU A N 1
ATOM 579 C CA . LEU A 1 72 ? -13.482 -9.718 7.606 1.00 78.19 72 LEU A CA 1
ATOM 580 C C . LEU A 1 72 ? -12.999 -8.745 8.694 1.00 78.19 72 LEU A C 1
ATOM 582 O O . LEU A 1 72 ? -12.625 -9.186 9.774 1.00 78.19 72 LEU A O 1
ATOM 586 N N . TYR A 1 73 ? -13.061 -7.434 8.446 1.00 72.88 73 TYR A N 1
ATOM 587 C CA . TYR A 1 73 ? -12.578 -6.415 9.388 1.00 72.88 73 TYR A CA 1
ATOM 588 C C . TYR A 1 73 ? -13.649 -5.924 10.365 1.00 72.88 73 TYR A C 1
ATOM 590 O O . TYR A 1 73 ? -13.325 -5.331 11.386 1.00 72.88 73 TYR A O 1
ATOM 598 N N . LYS A 1 74 ? -14.933 -6.174 10.076 1.00 64.81 74 LYS A N 1
ATOM 599 C CA . LYS A 1 74 ? -16.045 -5.789 10.963 1.00 64.81 74 LYS A CA 1
ATOM 600 C C . LYS A 1 74 ? -16.241 -6.759 12.128 1.00 64.81 74 LYS A C 1
ATOM 602 O O . LYS A 1 74 ? -16.816 -6.375 13.134 1.00 64.81 74 LYS A O 1
ATOM 607 N N . LYS A 1 75 ? -15.774 -8.006 11.998 1.00 57.66 75 LYS A N 1
ATOM 608 C CA . LYS A 1 75 ? -15.908 -9.057 13.025 1.00 57.66 75 LYS A CA 1
ATOM 609 C C . LYS A 1 75 ? -14.904 -8.956 14.181 1.00 57.66 75 LYS A C 1
ATOM 611 O O . LYS A 1 75 ? -14.992 -9.756 15.103 1.00 57.66 75 LYS A O 1
ATOM 616 N N . GLN A 1 76 ? -13.940 -8.040 14.105 1.00 53.31 76 GLN A N 1
ATOM 617 C CA . GLN A 1 76 ? -12.877 -7.874 15.105 1.00 53.31 76 GLN A CA 1
ATOM 618 C C . GLN A 1 76 ? -13.127 -6.726 16.100 1.00 53.31 76 GLN A C 1
ATOM 620 O O . GLN A 1 76 ? -12.232 -6.430 16.887 1.00 53.31 76 GLN A O 1
ATOM 625 N N . ALA A 1 77 ? -14.304 -6.091 16.060 1.00 45.84 77 ALA A N 1
ATOM 626 C CA . ALA A 1 77 ? -14.715 -5.047 17.003 1.00 45.84 77 ALA A CA 1
ATOM 627 C C . ALA A 1 77 ? -15.610 -5.608 18.114 1.00 45.84 77 ALA A C 1
ATOM 629 O O . ALA A 1 77 ? -16.491 -6.435 17.784 1.00 45.84 77 ALA A O 1
#

Secondary structure (DSSP, 8-state):
-HHHHHHHHHHHHHHHHHHHHHTT----HHHHGGG-TTTS--S---S---------PPTTPPPPPPP--THHHHTT-

pLDDT: mean 76.71, std 10.31, range [45.84, 90.94]

Radius of gyration: 14.77 Å; chains: 1; bounding box: 33×22×37 Å